Protein AF-A0AA90UFA6-F1 (afdb_monomer_lite)

pLDDT: mean 77.58, std 14.43, range [44.16, 95.81]

Organism: NCBI:txid165179

Foldseek 3Di:
DDDDPVVQDPVPDDPVLVVVLVCCVVCVVVADPVRCCVSCVDVSSVVVSVVVVVVVVVVVVVVVVVPPPDPDPVVVVVVVD

Secondary structure (DSSP, 8-state):
----TTS--TTTS-HHHHHHHHHHHH-GGGS-HHHHHHHTTSHHHHHHHHHHHHHHHHHHHHHHSTTS-PPPHHHHHGGG-

Radius of gyration: 15.57 Å; chains: 1; bounding box: 32×32×34 Å

Structure (mmCIF, N/CA/C/O backbone):
data_AF-A0AA90UFA6-F1
#
_entry.id   AF-A0AA90UFA6-F1
#
loop_
_atom_site.group_PDB
_atom_site.id
_atom_site.type_symbol
_atom_site.label_atom_id
_atom_site.label_alt_id
_atom_site.label_comp_id
_atom_site.label_asym_id
_atom_site.label_entity_id
_atom_site.label_seq_id
_atom_site.pdbx_PDB_ins_code
_atom_site.Cartn_x
_atom_site.Cartn_y
_atom_site.Cartn_z
_atom_site.occupancy
_atom_site.B_iso_or_equiv
_atom_site.auth_seq_id
_atom_site.auth_comp_id
_atom_site.auth_asym_id
_atom_site.auth_atom_id
_atom_site.pdbx_PDB_model_num
ATOM 1 N N . MET A 1 1 ? 14.619 -3.904 12.600 1.00 44.16 1 MET A N 1
ATOM 2 C CA . MET A 1 1 ? 14.870 -5.354 12.459 1.00 44.16 1 MET A CA 1
ATOM 3 C C . MET A 1 1 ? 14.944 -5.658 10.970 1.00 44.16 1 MET A C 1
ATOM 5 O O . MET A 1 1 ? 14.325 -4.931 10.210 1.00 44.16 1 MET A O 1
ATOM 9 N N . LYS A 1 2 ? 15.772 -6.614 10.533 1.00 54.25 2 LYS A N 1
ATOM 10 C CA . LYS A 1 2 ? 15.788 -7.059 9.132 1.00 54.25 2 LYS A CA 1
ATOM 11 C C . LYS A 1 2 ? 14.890 -8.292 9.072 1.00 54.25 2 LYS A C 1
ATOM 13 O O . LYS A 1 2 ? 15.382 -9.378 9.347 1.00 54.25 2 LYS A O 1
ATOM 18 N N . HIS A 1 3 ? 13.593 -8.096 8.856 1.00 56.22 3 HIS A N 1
ATOM 19 C CA . HIS A 1 3 ? 12.714 -9.206 8.496 1.00 56.22 3 HIS A CA 1
ATOM 20 C C . HIS A 1 3 ? 13.045 -9.582 7.051 1.00 56.22 3 HIS A C 1
ATOM 22 O O . HIS A 1 3 ? 13.199 -8.700 6.201 1.00 56.22 3 HIS A O 1
ATOM 28 N N . GLU A 1 4 ? 13.306 -10.861 6.802 1.00 54.59 4 GLU A N 1
ATOM 29 C CA . GLU A 1 4 ? 13.646 -11.337 5.467 1.00 54.59 4 GLU A CA 1
ATOM 30 C C . GLU A 1 4 ? 12.354 -11.362 4.634 1.00 54.59 4 GLU A C 1
ATOM 32 O O . GLU A 1 4 ? 11.284 -11.670 5.152 1.00 54.59 4 GLU A O 1
ATOM 37 N N . LEU A 1 5 ? 12.424 -11.038 3.336 1.00 54.12 5 LEU A N 1
ATOM 38 C CA . LEU A 1 5 ? 11.256 -11.013 2.427 1.00 54.12 5 LEU A CA 1
ATOM 39 C C . LEU A 1 5 ? 10.472 -12.342 2.392 1.00 54.12 5 LEU A C 1
ATOM 41 O O . LEU A 1 5 ? 9.344 -12.380 1.917 1.00 54.12 5 LEU A O 1
ATOM 45 N N . SER A 1 6 ? 11.076 -13.430 2.870 1.00 54.97 6 SER A N 1
ATOM 46 C CA . SER A 1 6 ? 10.481 -14.761 2.979 1.00 54.97 6 SER A CA 1
ATOM 47 C C . SER A 1 6 ? 9.614 -14.981 4.222 1.00 54.97 6 SER A C 1
ATOM 49 O O . SER A 1 6 ? 8.907 -15.984 4.264 1.00 54.97 6 SER A O 1
ATOM 51 N N . ASP A 1 7 ? 9.684 -14.114 5.237 1.00 61.19 7 ASP A N 1
ATOM 52 C CA . ASP A 1 7 ? 8.920 -14.288 6.483 1.00 61.19 7 ASP A CA 1
ATOM 53 C C . ASP A 1 7 ? 7.457 -13.852 6.351 1.00 61.19 7 ASP A C 1
ATOM 55 O O . ASP A 1 7 ? 6.601 -14.308 7.114 1.00 61.19 7 ASP A O 1
ATOM 59 N N . ILE A 1 8 ? 7.159 -12.990 5.377 1.00 61.22 8 ILE A N 1
ATOM 60 C CA . ILE A 1 8 ? 5.801 -12.519 5.134 1.00 61.22 8 ILE A CA 1
ATOM 61 C C . ILE A 1 8 ? 5.141 -13.469 4.146 1.00 61.22 8 ILE A C 1
ATOM 63 O O . ILE A 1 8 ? 5.423 -13.456 2.950 1.00 61.22 8 ILE A O 1
ATOM 67 N N . ASP A 1 9 ? 4.272 -14.323 4.670 1.00 63.66 9 ASP A N 1
ATOM 68 C CA . ASP A 1 9 ? 3.461 -15.223 3.869 1.00 63.66 9 ASP A CA 1
ATOM 69 C C . ASP A 1 9 ? 2.193 -14.479 3.413 1.00 63.66 9 ASP A C 1
ATOM 71 O O . ASP A 1 9 ? 1.287 -14.276 4.223 1.00 63.66 9 ASP A O 1
ATOM 75 N N . PRO A 1 10 ? 2.068 -14.070 2.135 1.00 59.22 10 PRO A N 1
ATOM 76 C CA . PRO A 1 10 ? 0.879 -13.363 1.657 1.00 59.22 10 PRO A CA 1
ATOM 77 C C . PRO A 1 10 ? -0.396 -14.221 1.727 1.00 59.22 10 PRO A C 1
ATOM 79 O O . PRO A 1 10 ? -1.491 -13.681 1.604 1.00 59.22 10 PRO A O 1
ATOM 82 N N . GLN A 1 11 ? -0.284 -15.541 1.946 1.00 61.38 11 GLN A N 1
ATOM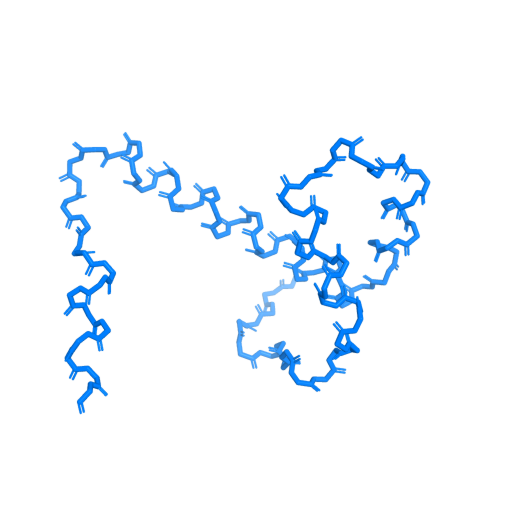 83 C CA . GLN A 1 11 ? -1.430 -16.418 2.213 1.00 61.38 11 GLN A CA 1
ATOM 84 C C . GLN A 1 11 ? -1.946 -16.349 3.661 1.00 61.38 11 GLN A C 1
ATOM 86 O O . GLN A 1 11 ? -3.048 -16.838 3.918 1.00 61.38 11 GLN A O 1
ATOM 91 N N . LYS A 1 12 ? -1.203 -15.750 4.602 1.00 69.44 12 LYS A N 1
ATOM 92 C CA . LYS A 1 12 ? -1.666 -15.524 5.982 1.00 69.44 12 LYS A CA 1
ATOM 93 C C . LYS A 1 12 ? -2.490 -14.256 6.156 1.00 69.44 12 LYS A C 1
ATOM 95 O O . LYS A 1 12 ? -3.240 -14.175 7.129 1.00 69.44 12 LYS A O 1
ATOM 100 N N . MET A 1 13 ? -2.398 -13.321 5.214 1.00 75.38 13 MET A N 1
ATOM 101 C CA . MET A 1 13 ? -3.175 -12.094 5.268 1.00 75.38 13 MET A CA 1
ATOM 102 C C . MET A 1 13 ? -4.585 -12.304 4.712 1.00 75.38 13 MET A C 1
ATOM 104 O O . MET A 1 13 ? -4.804 -13.030 3.740 1.00 75.38 13 MET A O 1
ATOM 108 N N . ASP A 1 14 ? -5.559 -11.646 5.335 1.00 81.50 14 ASP A N 1
ATOM 109 C CA . ASP A 1 14 ? -6.933 -11.641 4.850 1.00 81.50 14 ASP A CA 1
ATOM 110 C C . ASP A 1 14 ? -6.994 -11.063 3.424 1.00 81.50 14 ASP A C 1
ATOM 112 O O . ASP A 1 14 ? -6.487 -9.969 3.161 1.00 81.50 14 ASP A O 1
ATOM 116 N N . SER A 1 15 ? -7.616 -11.796 2.494 1.00 82.12 15 SER A N 1
ATOM 117 C CA . SER A 1 15 ? -7.661 -11.404 1.080 1.00 82.12 15 SER A CA 1
ATOM 118 C C . SER A 1 15 ? -8.302 -10.029 0.874 1.00 82.12 15 SER A C 1
ATOM 120 O O . SER A 1 15 ? -7.868 -9.293 -0.006 1.00 82.12 15 SER A O 1
ATOM 122 N N . GLN A 1 16 ? -9.261 -9.629 1.720 1.00 85.12 16 GLN A N 1
ATOM 123 C CA . GLN A 1 16 ? -9.867 -8.301 1.622 1.00 85.12 16 GLN A CA 1
ATOM 124 C C . GLN A 1 16 ? -8.900 -7.199 2.062 1.00 85.12 16 GLN A C 1
ATOM 126 O O . GLN A 1 16 ? -8.894 -6.126 1.462 1.00 85.12 16 GLN A O 1
ATOM 131 N N . LYS A 1 17 ? -8.065 -7.439 3.084 1.00 87.12 17 LYS A N 1
ATOM 132 C CA . LYS A 1 17 ? -7.019 -6.479 3.481 1.00 87.12 17 LYS A CA 1
ATOM 133 C C . LYS A 1 17 ? -5.999 -6.278 2.363 1.00 87.12 17 LYS A C 1
ATOM 135 O O . LYS A 1 17 ? -5.581 -5.148 2.127 1.00 87.12 17 LYS A O 1
ATOM 140 N N . TRP A 1 18 ? -5.643 -7.348 1.651 1.00 87.38 18 TRP A N 1
ATOM 141 C CA . TRP A 1 18 ? -4.746 -7.265 0.500 1.00 87.38 18 TRP A CA 1
ATOM 142 C C . TRP A 1 18 ? -5.344 -6.445 -0.645 1.00 87.38 18 TRP A C 1
ATOM 144 O O . TRP A 1 18 ? -4.687 -5.532 -1.140 1.00 87.38 18 TRP A O 1
ATOM 154 N N . ASP A 1 19 ? -6.603 -6.701 -1.009 1.00 89.88 19 ASP A N 1
ATOM 155 C CA . ASP A 1 19 ? -7.298 -5.918 -2.038 1.00 89.88 19 ASP A CA 1
ATOM 156 C C . ASP A 1 19 ? -7.365 -4.424 -1.675 1.00 89.88 19 ASP A C 1
ATOM 158 O O . ASP A 1 19 ? -7.110 -3.562 -2.516 1.00 89.88 19 ASP A O 1
ATOM 162 N N . LEU A 1 20 ? -7.637 -4.099 -0.406 1.00 91.69 20 LEU A N 1
ATOM 163 C CA . LEU A 1 20 ? -7.656 -2.714 0.074 1.00 91.69 20 LEU A CA 1
ATOM 164 C C . LEU A 1 20 ? -6.269 -2.058 0.051 1.00 91.69 20 LEU A C 1
ATOM 166 O O . LEU A 1 20 ? -6.168 -0.870 -0.250 1.00 91.69 20 LEU A O 1
ATOM 170 N N . LEU A 1 21 ? -5.208 -2.806 0.363 1.00 90.88 21 LEU A N 1
ATOM 171 C CA . LEU A 1 21 ? -3.832 -2.314 0.292 1.00 90.88 21 LEU A CA 1
ATOM 172 C C . LEU A 1 21 ? -3.431 -1.991 -1.156 1.00 90.88 21 LEU A C 1
ATOM 174 O O . LEU A 1 21 ? -2.786 -0.972 -1.409 1.00 90.88 21 LEU A O 1
ATOM 178 N N . LEU A 1 22 ? -3.826 -2.845 -2.105 1.00 90.12 22 LEU A N 1
ATOM 179 C CA . LEU A 1 22 ? -3.577 -2.630 -3.529 1.00 90.12 22 LEU A CA 1
ATOM 180 C C . LEU A 1 22 ? -4.349 -1.415 -4.060 1.00 90.12 22 LEU A C 1
ATOM 182 O O . LEU A 1 22 ? -3.743 -0.572 -4.722 1.00 90.12 22 LEU A O 1
ATOM 186 N N . ASP A 1 23 ? -5.632 -1.257 -3.715 1.00 93.06 23 ASP A N 1
ATOM 187 C CA . ASP A 1 23 ? -6.402 -0.068 -4.120 1.00 93.06 23 ASP A CA 1
ATOM 188 C C . ASP A 1 23 ? -5.839 1.214 -3.477 1.00 93.06 23 ASP A C 1
ATOM 190 O O . ASP A 1 23 ? -5.764 2.246 -4.143 1.00 93.06 23 ASP A O 1
ATOM 194 N N . LEU A 1 24 ? -5.324 1.156 -2.239 1.00 92.75 24 LEU A N 1
ATOM 195 C CA . LEU A 1 24 ? -4.605 2.279 -1.619 1.00 92.75 24 LEU A CA 1
ATOM 196 C C . LEU A 1 24 ? -3.323 2.649 -2.389 1.00 92.75 24 LEU A C 1
ATOM 198 O O . LEU A 1 24 ? -3.007 3.832 -2.519 1.00 92.75 24 LEU A O 1
ATOM 202 N N . LEU A 1 25 ? -2.568 1.664 -2.882 1.00 89.88 25 LEU A N 1
ATOM 203 C CA . LEU A 1 25 ? -1.335 1.884 -3.651 1.00 89.88 25 LEU A CA 1
ATOM 204 C C . LEU A 1 25 ? -1.594 2.463 -5.047 1.00 89.88 25 LEU A C 1
ATOM 206 O O . LEU A 1 25 ? -0.761 3.219 -5.562 1.00 89.88 25 LEU A O 1
ATOM 210 N N . GLU A 1 26 ? -2.717 2.100 -5.666 1.00 90.06 26 GLU A N 1
ATOM 211 C CA . GLU A 1 26 ? -3.142 2.632 -6.962 1.00 90.06 26 GLU A CA 1
ATOM 212 C C . GLU A 1 26 ? -3.810 4.007 -6.836 1.00 90.06 26 GLU A C 1
ATOM 214 O O . GLU A 1 26 ? -3.572 4.881 -7.673 1.00 90.06 26 GLU A O 1
ATOM 219 N N . HIS A 1 27 ? -4.597 4.213 -5.777 1.00 94.25 27 HIS A N 1
ATOM 220 C CA . HIS A 1 27 ? -5.462 5.377 -5.582 1.00 94.25 27 HIS A CA 1
ATOM 221 C C . HIS A 1 27 ? -5.389 5.963 -4.163 1.00 94.25 27 HIS A C 1
ATOM 223 O O . HIS A 1 27 ? -6.409 6.066 -3.463 1.00 94.25 27 HIS A O 1
ATOM 229 N N . PRO A 1 28 ? -4.209 6.419 -3.712 1.00 90.44 28 PRO A N 1
ATOM 230 C CA . PRO A 1 28 ? -4.035 6.937 -2.359 1.00 90.44 28 PRO A CA 1
ATOM 231 C C . PRO A 1 28 ? -4.893 8.175 -2.060 1.00 90.44 28 PRO A C 1
ATOM 233 O O . PRO A 1 28 ? -5.116 8.494 -0.892 1.00 90.44 28 PRO A O 1
ATOM 236 N N . GLU A 1 29 ? -5.380 8.888 -3.077 1.00 94.38 29 GLU A N 1
ATOM 237 C CA . GLU A 1 29 ? -6.288 10.031 -2.952 1.00 94.38 29 GLU A CA 1
ATOM 238 C C . GLU A 1 29 ? -7.721 9.662 -2.534 1.00 94.38 29 GLU A C 1
ATOM 240 O O . GLU A 1 29 ? -8.436 10.525 -2.024 1.00 94.38 29 GLU A O 1
ATOM 245 N N . LYS A 1 30 ? -8.151 8.406 -2.730 1.00 95.12 30 LYS A N 1
ATOM 246 C CA . LYS A 1 30 ? -9.503 7.946 -2.355 1.00 95.12 30 LYS A CA 1
ATOM 247 C C . LYS A 1 30 ? -9.657 7.699 -0.854 1.00 95.12 30 LYS A C 1
ATOM 249 O O . LYS A 1 30 ? -10.780 7.650 -0.359 1.00 95.12 30 LYS A O 1
ATOM 254 N N . TYR A 1 31 ? -8.541 7.544 -0.149 1.00 95.81 31 TYR A N 1
ATOM 255 C CA . TYR A 1 31 ? -8.506 7.213 1.268 1.00 95.81 31 TYR A CA 1
ATOM 256 C C . TYR A 1 31 ? -8.230 8.471 2.092 1.00 95.81 31 TYR A C 1
ATOM 258 O O . TYR A 1 31 ? -7.251 9.186 1.852 1.00 95.81 31 TYR A O 1
ATOM 266 N N . SER A 1 32 ? -9.077 8.734 3.087 1.00 95.31 32 SER A N 1
ATOM 267 C CA . SER A 1 32 ? -8.815 9.777 4.079 1.00 95.31 32 SER A CA 1
ATOM 268 C C . SER A 1 32 ? -7.637 9.395 4.980 1.00 95.31 32 SER A C 1
ATOM 270 O O . SER A 1 32 ? -7.254 8.230 5.058 1.00 95.31 32 SER A O 1
ATOM 272 N N . GLU A 1 33 ? -7.060 10.372 5.680 1.00 94.75 33 GLU A N 1
ATOM 273 C CA . GLU A 1 33 ? -5.958 10.125 6.621 1.00 94.75 33 GLU A CA 1
ATOM 274 C C . GLU A 1 33 ? -6.359 9.093 7.688 1.00 94.75 33 GLU A C 1
ATOM 276 O O . GLU A 1 33 ? -5.687 8.082 7.842 1.00 94.75 33 GLU A O 1
ATOM 281 N N . THR A 1 34 ? -7.550 9.239 8.276 1.00 95.75 34 THR A N 1
ATOM 282 C CA . THR A 1 34 ? -8.095 8.283 9.253 1.00 95.75 34 THR A CA 1
ATOM 283 C C . THR A 1 34 ? -8.271 6.872 8.684 1.00 95.75 34 THR A C 1
ATOM 285 O O . THR A 1 34 ? -7.970 5.901 9.367 1.00 95.75 34 THR A O 1
ATOM 288 N N . GLN A 1 35 ? -8.713 6.734 7.429 1.00 93.19 35 GLN A N 1
ATOM 289 C CA . GLN A 1 35 ? -8.848 5.418 6.788 1.00 93.19 35 GLN A CA 1
ATOM 290 C C . GLN A 1 35 ? -7.491 4.764 6.526 1.00 93.19 35 GLN A C 1
ATOM 292 O O . GLN A 1 35 ? -7.374 3.543 6.606 1.00 93.19 35 GLN A O 1
ATOM 297 N N . LYS A 1 36 ? -6.467 5.566 6.217 1.00 93.56 36 LYS A N 1
ATOM 298 C CA . LYS A 1 36 ? -5.094 5.074 6.084 1.00 93.56 36 LYS A CA 1
ATOM 299 C C . LYS A 1 36 ? -4.552 4.632 7.432 1.00 93.56 36 LYS A C 1
ATOM 301 O O . LYS A 1 36 ? -3.974 3.558 7.492 1.00 93.56 36 LYS A O 1
ATOM 306 N N . ASP A 1 37 ? -4.777 5.405 8.491 1.00 94.56 37 ASP A N 1
ATOM 307 C CA . ASP A 1 37 ? -4.370 5.034 9.850 1.00 94.56 37 ASP A CA 1
ATOM 308 C C . ASP A 1 37 ? -5.073 3.761 10.343 1.00 94.56 37 ASP A C 1
ATOM 310 O O . ASP A 1 37 ? -4.446 2.931 10.991 1.00 94.56 37 ASP A O 1
ATOM 314 N N . GLU A 1 38 ? -6.354 3.559 10.017 1.00 93.06 38 GLU A N 1
ATOM 315 C CA . GLU A 1 38 ? -7.050 2.306 10.340 1.00 93.06 38 GLU A CA 1
ATOM 316 C C . GLU A 1 38 ? -6.495 1.116 9.545 1.00 93.06 38 GLU A C 1
ATOM 318 O O . GLU A 1 38 ? -6.288 0.045 10.113 1.00 93.06 38 GLU A O 1
ATOM 323 N N . LEU A 1 39 ? -6.232 1.292 8.244 1.00 91.12 39 LEU A N 1
ATOM 324 C CA . LEU A 1 39 ? -5.727 0.218 7.385 1.00 91.12 39 LEU A CA 1
ATOM 325 C C . LEU A 1 39 ? -4.270 -0.147 7.709 1.00 91.12 39 LEU A C 1
ATOM 327 O O . LEU A 1 39 ? -3.931 -1.324 7.776 1.00 91.12 39 LEU A O 1
ATOM 331 N N . LEU A 1 40 ? -3.421 0.860 7.919 1.00 91.81 40 LEU A N 1
ATOM 332 C CA . LEU A 1 40 ? -1.992 0.733 8.227 1.00 91.81 40 LEU A CA 1
ATOM 333 C C . LEU A 1 40 ? -1.717 0.685 9.740 1.00 91.81 40 LEU A C 1
ATOM 335 O O . LEU A 1 40 ? -0.565 0.709 10.164 1.00 91.81 40 LEU A O 1
ATOM 339 N N . GLY A 1 41 ? -2.759 0.636 10.571 1.00 90.25 41 GLY A N 1
ATOM 340 C CA . GLY A 1 41 ? -2.626 0.439 12.014 1.00 90.25 41 GLY A CA 1
ATOM 341 C C . GLY A 1 41 ? -2.280 -1.006 12.383 1.00 90.25 41 GLY A C 1
ATOM 342 O O . GLY A 1 41 ? -1.784 -1.262 13.479 1.00 90.25 41 GLY A O 1
ATOM 343 N N . ASP A 1 42 ? -2.532 -1.945 11.470 1.00 89.31 42 ASP A N 1
ATOM 344 C CA . ASP A 1 42 ? -2.092 -3.333 11.570 1.00 89.31 42 ASP A CA 1
ATOM 345 C C . ASP A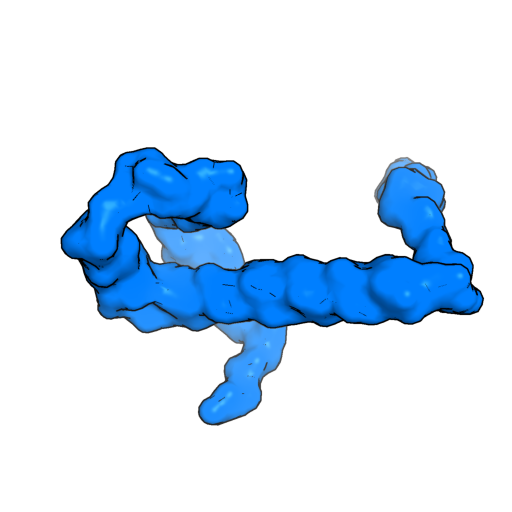 1 42 ? -0.619 -3.439 11.144 1.00 89.31 42 ASP A C 1
ATOM 347 O O . ASP A 1 42 ? -0.249 -3.024 10.043 1.00 89.31 42 ASP A O 1
ATOM 351 N N . GLU A 1 43 ? 0.223 -3.976 12.030 1.00 87.50 43 GLU A N 1
ATOM 352 C CA . GLU A 1 43 ? 1.673 -4.074 11.829 1.00 87.50 43 GLU A CA 1
ATOM 353 C C . GLU A 1 43 ? 2.017 -4.890 10.575 1.00 87.50 43 GLU A C 1
ATOM 355 O O . GLU A 1 43 ? 2.825 -4.435 9.769 1.00 87.50 43 GLU A O 1
ATOM 360 N N . GLU A 1 44 ? 1.322 -6.009 10.337 1.00 85.31 44 GLU A N 1
ATOM 361 C CA . GLU A 1 44 ? 1.558 -6.878 9.175 1.00 85.31 44 GLU A CA 1
ATOM 362 C C . GLU A 1 44 ? 1.224 -6.148 7.860 1.00 85.31 44 GLU A C 1
ATOM 364 O O . GLU A 1 44 ? 1.980 -6.197 6.885 1.00 85.31 44 GLU A O 1
ATOM 369 N N . VAL A 1 45 ? 0.118 -5.395 7.850 1.00 86.75 45 VAL A N 1
ATOM 370 C CA . VAL A 1 45 ? -0.331 -4.612 6.685 1.00 86.75 45 VAL A CA 1
ATOM 371 C C . VAL A 1 45 ? 0.616 -3.440 6.420 1.00 86.75 45 VAL A C 1
ATOM 373 O O . VAL A 1 45 ? 0.961 -3.159 5.269 1.00 86.75 45 VAL A O 1
ATOM 376 N N . ASN A 1 46 ? 1.063 -2.758 7.474 1.00 89.75 46 ASN A N 1
ATOM 377 C CA . ASN A 1 46 ? 1.981 -1.632 7.363 1.00 89.75 46 ASN A CA 1
ATOM 378 C C . ASN A 1 46 ? 3.378 -2.062 6.905 1.00 89.75 46 ASN A C 1
ATOM 380 O O . ASN A 1 46 ? 3.956 -1.405 6.040 1.00 89.75 46 ASN A O 1
ATOM 384 N N . GLU A 1 47 ? 3.917 -3.161 7.435 1.00 87.69 47 GLU A N 1
ATOM 385 C CA . GLU A 1 47 ? 5.202 -3.709 6.988 1.00 87.69 47 GLU A CA 1
ATOM 386 C C . GLU A 1 47 ? 5.167 -4.062 5.497 1.00 87.69 47 GLU A C 1
ATOM 388 O O . GLU A 1 47 ? 6.069 -3.678 4.747 1.00 87.69 47 GLU A O 1
ATOM 393 N N . LEU A 1 48 ? 4.089 -4.702 5.037 1.00 85.88 48 LEU A N 1
ATOM 394 C CA . LEU A 1 48 ? 3.878 -4.991 3.618 1.00 85.88 48 LEU A CA 1
ATOM 395 C C . LEU A 1 48 ? 3.775 -3.726 2.767 1.00 85.88 48 LEU A C 1
ATOM 397 O O . LEU A 1 48 ? 4.409 -3.633 1.713 1.00 85.88 48 LEU A O 1
ATOM 401 N N . TYR A 1 49 ? 3.010 -2.734 3.222 1.00 89.38 49 TYR A N 1
ATOM 402 C CA . TYR A 1 49 ? 2.904 -1.451 2.537 1.00 89.38 49 TYR A CA 1
ATOM 403 C C . TYR A 1 49 ? 4.276 -0.779 2.378 1.00 89.38 49 TYR A C 1
ATOM 405 O O . TYR A 1 49 ? 4.630 -0.364 1.272 1.00 89.38 49 TYR A O 1
ATOM 413 N N . GLN A 1 50 ? 5.081 -0.722 3.446 1.00 88.06 50 GLN A N 1
ATOM 414 C CA . GLN A 1 50 ? 6.433 -0.158 3.390 1.00 88.06 50 GLN A CA 1
ATOM 415 C C . GLN A 1 50 ? 7.316 -0.912 2.390 1.00 88.06 50 GLN A C 1
ATOM 417 O O . GLN A 1 50 ? 7.927 -0.279 1.530 1.00 88.06 50 GLN A O 1
ATOM 422 N N . GLN A 1 51 ? 7.312 -2.249 2.411 1.00 83.81 51 GLN A N 1
ATOM 423 C CA . GLN A 1 51 ? 8.104 -3.049 1.471 1.00 83.81 51 GLN A CA 1
ATOM 424 C C . GLN A 1 51 ? 7.691 -2.846 0.007 1.00 83.81 51 GLN A C 1
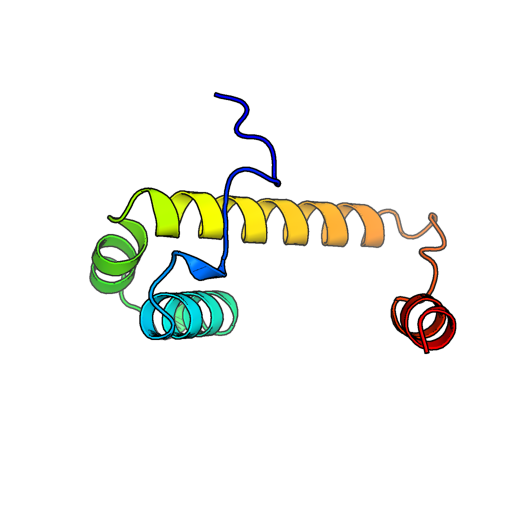ATOM 426 O O . GLN A 1 51 ? 8.550 -2.798 -0.882 1.00 83.81 51 GLN A O 1
ATOM 431 N N . LEU A 1 52 ? 6.392 -2.700 -0.273 1.00 86.62 52 LEU A N 1
ATOM 432 C CA . LEU A 1 52 ? 5.889 -2.413 -1.621 1.00 86.62 52 LEU A CA 1
ATOM 433 C C . LEU A 1 52 ? 6.352 -1.032 -2.106 1.00 86.62 52 LEU A C 1
ATOM 435 O O . LEU A 1 52 ? 6.802 -0.896 -3.249 1.00 86.62 52 LEU A O 1
ATOM 439 N N . ILE A 1 53 ? 6.313 -0.021 -1.234 1.00 85.81 53 ILE A N 1
ATOM 440 C CA . ILE A 1 53 ? 6.828 1.321 -1.534 1.00 85.81 53 ILE A CA 1
ATOM 441 C C . ILE A 1 53 ? 8.347 1.298 -1.750 1.00 85.81 53 ILE A C 1
ATOM 443 O O . ILE A 1 53 ? 8.821 1.853 -2.743 1.00 85.81 53 ILE A O 1
ATOM 447 N N . GLU A 1 54 ? 9.108 0.626 -0.884 1.00 85.31 54 GLU A N 1
ATOM 448 C CA . GLU A 1 54 ? 10.563 0.473 -1.014 1.00 85.31 54 GLU A CA 1
ATOM 449 C C . GLU A 1 54 ? 10.946 -0.240 -2.315 1.00 85.31 54 GLU A C 1
ATOM 451 O O . GLU A 1 54 ? 11.878 0.177 -3.011 1.00 85.31 54 GLU A O 1
ATOM 456 N N . THR A 1 55 ? 10.201 -1.280 -2.692 1.00 83.81 55 THR A N 1
ATOM 457 C CA . THR A 1 55 ? 10.409 -2.012 -3.947 1.00 83.81 55 THR A CA 1
ATOM 458 C C . THR A 1 55 ? 10.123 -1.124 -5.155 1.00 83.81 55 THR A C 1
ATOM 460 O O . THR A 1 55 ? 10.932 -1.069 -6.085 1.00 83.81 55 THR A O 1
ATOM 463 N N . ARG A 1 56 ? 9.011 -0.375 -5.145 1.00 81.50 56 ARG A N 1
ATOM 464 C CA . ARG A 1 56 ? 8.649 0.547 -6.232 1.00 81.50 56 ARG A CA 1
ATOM 465 C C . ARG A 1 56 ? 9.665 1.676 -6.374 1.00 81.50 56 ARG A C 1
ATOM 467 O O . ARG A 1 56 ? 10.118 1.936 -7.484 1.00 81.50 56 ARG A O 1
ATOM 474 N N . GLN A 1 57 ? 10.092 2.282 -5.266 1.00 77.50 57 GLN A N 1
ATOM 475 C CA . GLN A 1 57 ? 11.149 3.295 -5.273 1.00 77.50 57 GLN A CA 1
ATOM 476 C C . GLN A 1 57 ? 12.484 2.730 -5.750 1.00 77.50 57 GLN A C 1
ATOM 478 O O . GLN A 1 57 ? 13.172 3.388 -6.522 1.00 77.50 57 GLN A O 1
ATOM 483 N N . SER A 1 58 ? 12.852 1.516 -5.340 1.00 78.81 58 SER A N 1
ATOM 484 C CA . SER A 1 58 ? 14.082 0.863 -5.802 1.00 78.81 58 SER A CA 1
ATOM 485 C C . SER A 1 58 ? 14.037 0.580 -7.302 1.00 78.81 58 SER A C 1
ATOM 487 O O . SER A 1 58 ? 15.034 0.767 -8.001 1.00 78.81 58 SER A O 1
ATOM 489 N N . LEU A 1 59 ? 12.873 0.181 -7.820 1.00 77.12 59 LEU A N 1
ATOM 490 C CA . LEU A 1 59 ? 12.657 -0.040 -9.244 1.00 77.12 59 LEU A CA 1
ATOM 491 C C . LEU A 1 59 ? 12.677 1.274 -10.034 1.00 77.12 59 LEU A C 1
ATOM 493 O O . LEU A 1 59 ? 13.330 1.346 -11.072 1.00 77.12 59 LEU A O 1
ATOM 497 N N . ASP A 1 60 ? 12.013 2.320 -9.547 1.00 73.94 60 ASP A N 1
ATOM 498 C CA . ASP A 1 60 ? 12.029 3.651 -10.163 1.00 73.94 60 ASP A CA 1
ATOM 499 C C . ASP A 1 60 ? 13.420 4.301 -10.070 1.00 73.94 60 ASP A C 1
ATOM 501 O O . ASP A 1 60 ? 13.858 4.985 -10.998 1.00 73.94 60 ASP A O 1
ATOM 505 N N . PHE A 1 61 ? 14.188 4.015 -9.017 1.00 65.38 61 PHE A N 1
ATOM 506 C CA . PHE A 1 61 ? 15.603 4.370 -8.902 1.00 65.38 61 PHE A CA 1
ATOM 507 C C . PHE A 1 61 ? 16.472 3.603 -9.913 1.00 65.38 61 PHE A C 1
ATOM 509 O O . PHE A 1 61 ? 17.350 4.181 -10.557 1.00 65.38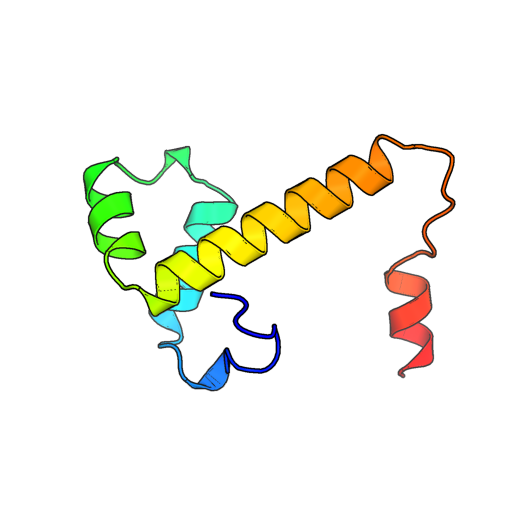 61 PHE A O 1
ATOM 516 N N . ALA A 1 62 ? 16.211 2.309 -10.112 1.00 63.62 62 ALA A N 1
ATOM 517 C CA . ALA A 1 62 ? 16.888 1.508 -11.128 1.00 63.62 62 ALA A CA 1
ATOM 518 C C . ALA A 1 62 ? 16.536 1.966 -12.556 1.00 63.62 62 ALA A C 1
ATOM 520 O O . ALA A 1 62 ? 17.418 2.002 -13.412 1.00 63.62 62 ALA A O 1
ATOM 521 N N . LYS A 1 63 ? 15.280 2.367 -12.806 1.00 61.75 63 LYS A N 1
ATOM 522 C CA . LYS A 1 63 ? 14.820 2.934 -14.087 1.00 61.75 63 LYS A CA 1
ATOM 523 C C . LYS A 1 63 ? 15.392 4.325 -14.351 1.00 61.75 63 LYS A C 1
ATOM 525 O O . LYS A 1 63 ? 15.854 4.576 -15.456 1.00 61.75 63 LYS A O 1
ATOM 530 N N . SER A 1 64 ? 15.397 5.214 -13.355 1.00 61.00 64 SER A N 1
ATOM 531 C CA . SER A 1 64 ? 15.967 6.568 -13.482 1.00 61.00 64 SER A CA 1
ATOM 532 C C . SER A 1 64 ? 17.491 6.555 -13.644 1.00 61.00 64 SER A C 1
ATOM 534 O O . SER A 1 64 ? 18.053 7.442 -14.287 1.00 61.00 64 SER A O 1
ATOM 536 N N . LYS A 1 65 ? 18.174 5.490 -13.202 1.00 58.38 65 LYS A N 1
ATOM 537 C CA . LYS A 1 65 ? 19.485 5.090 -13.736 1.00 58.38 65 LYS A CA 1
ATOM 538 C C . LYS A 1 65 ? 19.336 4.404 -15.103 1.00 58.38 65 LYS A C 1
ATOM 540 O O . LYS A 1 65 ? 19.799 3.277 -15.280 1.00 58.38 65 LYS A O 1
ATOM 545 N N . GLU A 1 66 ? 18.763 5.121 -16.076 1.00 51.25 66 GLU A N 1
ATOM 546 C CA . GLU A 1 66 ? 18.486 4.781 -17.492 1.00 51.25 66 GLU A CA 1
ATOM 547 C C . GLU A 1 66 ? 19.762 4.474 -18.323 1.00 51.25 66 GLU A C 1
ATOM 549 O O . GLU A 1 66 ? 20.017 4.982 -19.410 1.00 51.25 66 GLU A O 1
ATOM 554 N N . LYS A 1 67 ? 20.643 3.644 -17.774 1.00 51.78 67 LYS A N 1
ATOM 555 C CA . LYS A 1 67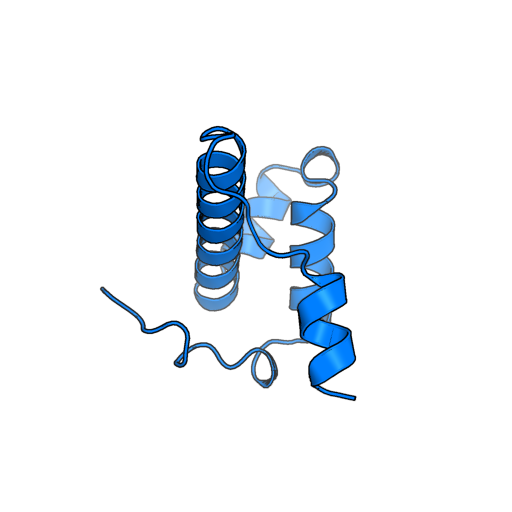 ? 21.799 3.002 -18.402 1.00 51.78 67 LYS A CA 1
ATOM 556 C C . LYS A 1 67 ? 21.932 1.537 -17.992 1.00 51.78 67 LYS A C 1
ATOM 558 O O . LYS A 1 67 ? 22.747 0.832 -18.582 1.00 51.78 67 LYS A O 1
ATOM 563 N N . MET A 1 68 ? 21.155 1.047 -17.024 1.00 54.91 68 MET A N 1
ATOM 564 C CA . MET A 1 68 ? 21.033 -0.389 -16.796 1.00 54.91 68 MET A CA 1
ATOM 565 C C . MET A 1 68 ? 19.895 -0.920 -17.666 1.00 54.91 68 MET A C 1
ATOM 567 O O . MET A 1 68 ? 18.725 -0.664 -17.403 1.00 54.91 68 MET A O 1
ATOM 571 N N . LYS A 1 69 ? 20.253 -1.642 -18.736 1.00 59.44 69 LYS A N 1
ATOM 572 C CA . LYS A 1 69 ? 19.318 -2.440 -19.536 1.00 59.44 69 LYS A CA 1
ATOM 573 C C . LYS A 1 69 ? 18.667 -3.475 -18.618 1.00 59.44 69 LYS A C 1
ATOM 575 O O . LYS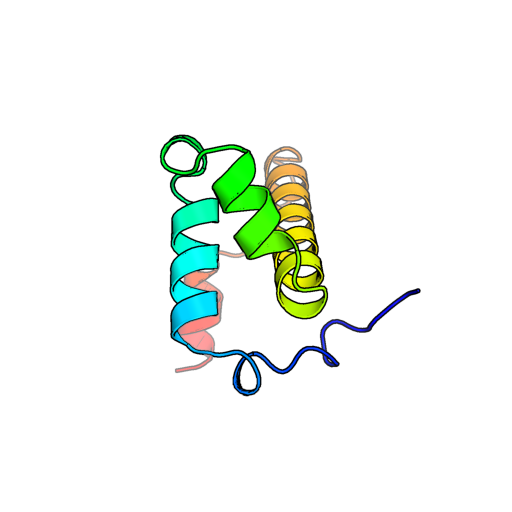 A 1 69 ? 19.222 -4.558 -18.443 1.00 59.44 69 LYS A O 1
ATOM 580 N N . MET A 1 70 ? 17.537 -3.144 -18.001 1.00 57.44 70 MET A N 1
ATOM 581 C CA . MET A 1 70 ? 16.759 -4.162 -17.309 1.00 57.44 70 MET A CA 1
ATOM 582 C C . MET A 1 70 ? 16.194 -5.124 -18.360 1.00 57.44 70 MET A C 1
ATOM 584 O O . MET A 1 70 ? 15.653 -4.658 -19.369 1.00 57.44 70 MET A O 1
ATOM 588 N N . PRO A 1 71 ? 16.363 -6.447 -18.181 1.00 60.75 71 PRO A N 1
ATOM 589 C CA . PRO A 1 71 ? 15.691 -7.409 -19.036 1.00 60.75 71 PRO A CA 1
ATOM 590 C C . PRO A 1 71 ? 14.178 -7.190 -18.928 1.00 60.75 71 PRO A C 1
ATOM 592 O O . PRO A 1 71 ? 13.659 -6.831 -17.871 1.00 60.75 71 PRO A O 1
ATOM 595 N N . SER A 1 72 ? 13.482 -7.341 -20.053 1.00 60.97 72 SER A N 1
ATOM 596 C CA . SER A 1 72 ? 12.025 -7.230 -20.088 1.00 60.97 72 SER A CA 1
ATOM 597 C C . SER A 1 72 ? 11.425 -8.295 -19.172 1.00 60.97 72 SER A C 1
ATOM 599 O O . SER A 1 72 ? 11.745 -9.474 -19.309 1.00 60.97 72 SER A O 1
ATOM 601 N N . ILE A 1 73 ? 10.563 -7.868 -18.250 1.00 65.62 73 ILE A N 1
ATOM 602 C CA . ILE A 1 73 ? 9.859 -8.751 -17.314 1.00 65.62 73 ILE A CA 1
ATOM 603 C C . ILE A 1 73 ? 9.047 -9.803 -18.090 1.00 65.62 73 ILE A C 1
ATOM 605 O O . ILE A 1 73 ? 9.124 -10.983 -17.765 1.00 65.62 73 ILE A O 1
ATOM 609 N N . ASP A 1 74 ? 8.382 -9.421 -19.186 1.00 71.00 74 ASP A N 1
ATOM 610 C CA . ASP A 1 74 ? 7.695 -10.354 -20.095 1.00 71.00 74 ASP A CA 1
ATOM 611 C C . ASP A 1 74 ? 8.616 -11.444 -20.671 1.00 71.00 74 ASP A C 1
ATOM 613 O O . ASP A 1 74 ? 8.220 -12.603 -20.785 1.00 71.00 74 ASP A O 1
ATOM 617 N N . ALA A 1 75 ? 9.865 -11.102 -21.003 1.00 72.94 75 ALA A N 1
ATOM 618 C CA . ALA A 1 75 ? 10.820 -12.056 -21.569 1.00 72.94 75 ALA A CA 1
ATOM 619 C C . ALA A 1 75 ? 11.310 -13.100 -20.550 1.00 72.94 75 ALA A C 1
ATOM 621 O O . ALA A 1 75 ? 11.769 -14.171 -20.947 1.00 72.94 75 ALA A O 1
ATOM 622 N N . GLU A 1 76 ? 11.244 -12.794 -19.253 1.00 74.88 76 GLU A N 1
ATOM 623 C CA . GLU A 1 76 ? 11.565 -13.740 -18.181 1.00 74.88 76 GLU A CA 1
ATOM 624 C C . GLU A 1 76 ? 10.362 -14.642 -17.850 1.00 74.88 76 GLU A C 1
ATOM 626 O O . GLU A 1 76 ? 10.556 -15.830 -17.604 1.00 74.88 76 GLU A O 1
ATOM 631 N N . TRP A 1 77 ? 9.124 -14.137 -17.936 1.00 79.38 77 TRP A N 1
ATOM 632 C CA . TRP A 1 77 ? 7.914 -14.947 -17.730 1.00 79.38 77 TRP A CA 1
ATOM 633 C C . TRP A 1 77 ? 7.697 -16.006 -18.815 1.00 79.38 77 TRP A C 1
ATOM 635 O O . TRP A 1 77 ? 7.325 -17.134 -18.502 1.00 79.38 77 TRP A O 1
ATOM 645 N N . GLU A 1 78 ? 7.991 -15.698 -20.079 1.00 74.19 78 GLU A N 1
ATOM 646 C CA . GLU A 1 78 ? 7.872 -16.676 -21.174 1.00 74.19 78 GLU A CA 1
ATOM 647 C C . GLU A 1 78 ? 8.899 -17.822 -21.087 1.00 74.19 78 GLU A C 1
ATOM 649 O O . GLU A 1 78 ? 8.677 -18.877 -21.670 1.00 74.19 78 GLU A O 1
ATOM 654 N N . LYS A 1 79 ? 9.999 -17.670 -20.332 1.00 75.19 79 LYS A N 1
ATOM 655 C CA . LYS A 1 79 ? 10.971 -18.760 -20.096 1.00 75.19 79 LYS A CA 1
ATOM 656 C C . LYS A 1 79 ? 10.515 -19.774 -19.047 1.00 75.19 79 LYS A C 1
ATOM 658 O O . LYS A 1 79 ? 11.107 -20.846 -18.957 1.00 75.19 79 LYS A O 1
ATOM 663 N N . LEU A 1 80 ? 9.535 -19.409 -18.223 1.00 72.62 80 LEU A N 1
ATOM 664 C CA . LEU A 1 80 ? 8.981 -20.250 -17.157 1.00 72.62 80 LEU A CA 1
ATOM 665 C C . LEU A 1 80 ? 7.729 -21.025 -17.606 1.00 72.62 80 LEU A C 1
ATOM 667 O O . LEU A 1 80 ? 7.118 -21.716 -16.793 1.00 72.62 80 LEU A O 1
ATOM 671 N N . LYS A 1 81 ? 7.348 -20.889 -18.878 1.00 62.84 81 LYS A N 1
ATOM 672 C CA . LYS A 1 81 ? 6.227 -21.568 -19.529 1.00 62.84 81 LYS A CA 1
ATOM 673 C C . LYS A 1 81 ? 6.687 -22.869 -20.184 1.00 62.84 81 LYS A C 1
ATOM 675 O O . LYS A 1 81 ? 5.906 -23.843 -20.131 1.00 62.84 81 LYS A O 1
#

Sequence (81 aa):
MKHELSDIDPQKMDSQKWDLLLDLLEHPEKYSETQKDELLGDEEVNELYQQLIETRQSLDFAKSKEKMKMPSIDAEWEKLK